Protein AF-A0A4R5C550-F1 (afdb_monomer_lite)

Secondary structure (DSSP, 8-state):
----EEEEEEETTEEEEEEEPPPP-PPPHHHHHHHHHHHHHHHHHTTTS-HHHHHHHHHHHHHHHHHH---S-GGGSS-EEEEEETTEEEETTEEEEGGGEEEEEEEETTTTPPEEEETTEEEES-TTT-HHHHHHHHHT-EEEEEEETTEEEEEEEEE-HHHHHHHHHHHHHHHT-

Structure (mmCIF, N/CA/C/O backbone):
data_AF-A0A4R5C550-F1
#
_entry.id   AF-A0A4R5C550-F1
#
loop_
_atom_site.group_PDB
_atom_site.id
_atom_site.type_symbol
_atom_site.label_atom_id
_atom_site.label_alt_id
_atom_site.label_comp_id
_atom_site.label_asym_id
_atom_site.label_entity_id
_atom_site.label_seq_id
_atom_site.pdbx_PDB_ins_code
_atom_site.Cartn_x
_atom_site.Cartn_y
_atom_site.Cartn_z
_atom_site.occupancy
_atom_site.B_iso_or_equiv
_atom_site.auth_seq_id
_atom_site.auth_comp_id
_atom_site.auth_asym_id
_atom_site.auth_atom_id
_atom_site.pdbx_PDB_model_num
ATOM 1 N N . MET A 1 1 ? 8.021 -14.086 -8.979 1.00 50.47 1 MET A N 1
ATOM 2 C CA . MET A 1 1 ? 8.290 -12.661 -8.672 1.00 50.47 1 MET A CA 1
ATOM 3 C C . MET A 1 1 ? 8.273 -12.513 -7.162 1.00 50.47 1 MET A C 1
ATOM 5 O O . MET A 1 1 ? 7.461 -13.189 -6.550 1.00 50.47 1 MET A O 1
ATOM 9 N N . LYS A 1 2 ? 9.166 -11.718 -6.553 1.00 52.03 2 LYS A N 1
ATOM 10 C CA . LYS A 1 2 ? 9.022 -11.400 -5.123 1.00 52.03 2 LYS A CA 1
ATOM 11 C C . LYS A 1 2 ? 7.743 -10.586 -4.966 1.00 52.03 2 LYS A C 1
ATOM 13 O O . LYS A 1 2 ? 7.646 -9.505 -5.537 1.00 52.03 2 LYS A O 1
ATOM 18 N N . THR A 1 3 ? 6.763 -11.162 -4.299 1.00 73.81 3 THR A N 1
ATOM 19 C CA . THR A 1 3 ? 5.496 -10.521 -3.964 1.00 73.81 3 THR A CA 1
ATOM 20 C C . THR A 1 3 ? 5.747 -9.469 -2.876 1.00 73.81 3 THR A C 1
ATOM 22 O O . THR A 1 3 ? 6.801 -9.504 -2.236 1.00 73.81 3 THR A O 1
ATOM 25 N N . ALA A 1 4 ? 4.856 -8.487 -2.705 1.00 84.00 4 ALA A N 1
ATOM 26 C CA . ALA A 1 4 ? 4.953 -7.603 -1.544 1.00 84.00 4 ALA A CA 1
ATOM 27 C C . ALA A 1 4 ? 4.915 -8.450 -0.260 1.00 84.00 4 ALA A C 1
ATOM 29 O O . ALA A 1 4 ? 4.337 -9.534 -0.249 1.00 84.00 4 ALA A O 1
ATOM 30 N N . GLU A 1 5 ? 5.563 -7.986 0.801 1.00 91.31 5 GLU A N 1
ATOM 31 C CA . GLU A 1 5 ? 5.620 -8.720 2.064 1.00 91.31 5 GLU A CA 1
ATOM 32 C C . GLU A 1 5 ? 5.424 -7.764 3.233 1.00 91.31 5 GLU A C 1
ATOM 34 O O . GLU A 1 5 ? 5.805 -6.590 3.175 1.00 91.31 5 GLU A O 1
ATOM 39 N N . TYR A 1 6 ? 4.832 -8.268 4.309 1.00 93.00 6 TYR A N 1
ATOM 40 C CA . TYR A 1 6 ? 4.769 -7.552 5.570 1.00 93.00 6 TYR A CA 1
ATOM 41 C C . TYR A 1 6 ? 5.270 -8.437 6.703 1.00 93.00 6 TYR A C 1
ATOM 43 O O . TYR A 1 6 ? 5.111 -9.655 6.688 1.00 93.00 6 TYR A O 1
ATOM 51 N N . SER A 1 7 ? 5.880 -7.804 7.698 1.00 93.81 7 SER A N 1
ATOM 52 C CA . SER A 1 7 ? 6.298 -8.453 8.932 1.00 93.81 7 SER A CA 1
ATOM 53 C C . SER A 1 7 ? 5.561 -7.827 10.106 1.00 93.81 7 SER A C 1
ATOM 55 O O . SER A 1 7 ? 5.533 -6.598 10.238 1.00 93.81 7 SER A O 1
ATOM 57 N N . LYS A 1 8 ? 5.019 -8.675 10.976 1.00 94.81 8 LYS A N 1
ATOM 58 C CA . LYS A 1 8 ? 4.396 -8.296 12.242 1.00 94.81 8 LYS A CA 1
ATOM 59 C C . LYS A 1 8 ? 5.382 -8.554 13.378 1.00 94.81 8 LYS A C 1
ATOM 61 O O . LYS A 1 8 ? 5.906 -9.657 13.508 1.00 94.81 8 LYS A O 1
ATOM 66 N N . SER A 1 9 ? 5.632 -7.554 14.213 1.00 95.31 9 SER A N 1
ATOM 67 C CA . SER A 1 9 ? 6.473 -7.684 15.407 1.00 95.31 9 SER A CA 1
ATOM 68 C C . SER A 1 9 ? 5.719 -7.174 16.626 1.00 95.31 9 SER A C 1
ATOM 70 O O . SER A 1 9 ? 5.148 -6.087 16.587 1.00 95.31 9 SER A O 1
ATOM 72 N N . ALA A 1 10 ? 5.698 -7.946 17.712 1.00 92.56 10 ALA A N 1
ATOM 73 C CA . ALA A 1 10 ? 5.097 -7.495 18.964 1.00 92.56 10 ALA A CA 1
ATOM 74 C C . ALA A 1 10 ? 5.899 -6.316 19.536 1.00 92.56 10 ALA A C 1
ATOM 76 O O . ALA A 1 10 ? 7.131 -6.353 19.573 1.00 92.56 10 ALA A O 1
ATOM 77 N N . LYS A 1 11 ? 5.205 -5.260 19.962 1.00 91.69 11 LYS A N 1
ATOM 78 C CA . LYS A 1 11 ? 5.814 -4.069 20.558 1.00 91.69 11 LYS A CA 1
ATOM 79 C C . LYS A 1 11 ? 4.890 -3.536 21.651 1.00 91.69 11 LYS A C 1
ATOM 81 O O . LYS A 1 11 ? 3.870 -2.920 21.360 1.00 91.69 11 LYS A O 1
ATOM 86 N N . GLY A 1 12 ? 5.255 -3.767 22.912 1.00 88.00 12 GLY A N 1
ATOM 87 C CA . GLY A 1 12 ? 4.402 -3.420 24.052 1.00 88.00 12 GLY A CA 1
ATOM 88 C C . GLY A 1 12 ? 3.053 -4.139 23.974 1.00 88.00 12 GLY A C 1
ATOM 89 O O . GLY A 1 12 ? 3.014 -5.347 23.774 1.00 88.00 12 GLY A O 1
ATOM 90 N N . GLU A 1 13 ? 1.965 -3.382 24.086 1.00 88.00 13 GLU A N 1
ATOM 91 C CA . GLU A 1 13 ? 0.582 -3.888 24.053 1.00 88.00 13 GLU A CA 1
ATOM 92 C C . GLU A 1 13 ? 0.002 -4.038 22.635 1.00 88.00 13 GLU A C 1
ATOM 94 O O . GLU A 1 13 ? -1.166 -4.377 22.468 1.00 88.00 13 GLU A O 1
ATOM 99 N N . GLY A 1 14 ? 0.797 -3.770 21.597 1.00 92.31 14 GLY A N 1
ATOM 100 C CA . GLY A 1 14 ? 0.345 -3.835 20.212 1.00 92.31 14 GLY A CA 1
ATOM 101 C C . GLY A 1 14 ? 1.354 -4.487 19.277 1.00 92.31 14 GLY A C 1
ATOM 102 O O . GLY A 1 14 ? 2.300 -5.168 19.687 1.00 92.31 14 GLY A O 1
ATOM 103 N N . PHE A 1 15 ? 1.161 -4.248 17.985 1.00 96.25 15 PHE A N 1
ATOM 104 C CA . PHE A 1 15 ? 1.988 -4.803 16.926 1.00 96.25 15 PHE A CA 1
ATOM 105 C C . PHE A 1 15 ? 2.536 -3.701 16.025 1.00 96.25 15 PHE A C 1
ATOM 107 O O . PHE A 1 15 ? 1.818 -2.820 15.558 1.00 96.25 15 PHE A O 1
ATOM 114 N N . GLN A 1 16 ? 3.836 -3.772 15.761 1.00 96.25 16 GLN A N 1
ATOM 115 C CA . GLN A 1 16 ? 4.494 -3.006 14.720 1.00 96.25 16 GLN A CA 1
ATOM 116 C C . GLN A 1 16 ? 4.379 -3.781 13.407 1.00 96.25 16 GLN A C 1
ATOM 118 O O . GLN A 1 16 ? 4.846 -4.917 13.306 1.00 96.25 16 GLN A O 1
ATOM 123 N N . PHE A 1 17 ? 3.793 -3.148 12.399 1.00 96.25 17 PHE A N 1
ATOM 124 C CA . PHE A 1 17 ? 3.750 -3.652 11.037 1.00 96.25 17 PHE A CA 1
ATOM 125 C C . PHE A 1 17 ? 4.810 -2.930 10.215 1.00 96.25 17 PHE A C 1
ATOM 127 O O . PHE A 1 17 ? 4.858 -1.697 10.194 1.00 96.25 17 PHE A O 1
ATOM 134 N N . ASN A 1 18 ? 5.656 -3.700 9.537 1.00 95.50 18 ASN A N 1
ATOM 135 C CA . ASN A 1 18 ? 6.583 -3.194 8.532 1.00 95.50 18 ASN A CA 1
ATOM 136 C C . ASN A 1 18 ? 6.193 -3.805 7.194 1.00 95.50 18 ASN A C 1
ATOM 138 O O . ASN A 1 18 ? 6.149 -5.026 7.068 1.00 95.50 18 ASN A O 1
ATOM 142 N N . VAL A 1 19 ? 5.899 -2.959 6.216 1.00 94.12 19 VAL A N 1
ATOM 143 C CA . VAL A 1 19 ? 5.456 -3.372 4.887 1.00 94.12 19 VAL A CA 1
ATOM 144 C C . VAL A 1 19 ? 6.526 -3.001 3.877 1.00 94.12 19 VAL A C 1
ATOM 146 O O . VAL A 1 19 ? 6.915 -1.833 3.757 1.00 94.12 19 VAL A O 1
ATOM 149 N N . THR A 1 20 ? 6.975 -4.004 3.134 1.00 92.31 20 THR A N 1
ATOM 150 C CA . THR A 1 20 ? 7.896 -3.855 2.015 1.00 92.31 20 THR A CA 1
ATOM 151 C C . THR A 1 20 ? 7.081 -3.894 0.722 1.00 92.31 20 THR A C 1
ATOM 153 O O . THR A 1 20 ? 6.455 -4.916 0.426 1.00 92.31 20 THR A O 1
ATOM 156 N N . PRO A 1 21 ? 7.056 -2.804 -0.066 1.00 89.50 21 PRO A N 1
ATOM 157 C CA . PRO A 1 21 ? 6.310 -2.780 -1.315 1.00 89.50 21 PRO A CA 1
ATOM 158 C C . PRO A 1 21 ? 6.909 -3.765 -2.320 1.00 89.50 21 PRO A C 1
ATOM 160 O O . PRO A 1 21 ? 8.101 -4.080 -2.269 1.00 89.50 21 PRO A O 1
ATOM 163 N N . ALA A 1 22 ? 6.095 -4.181 -3.290 1.00 86.62 22 ALA A N 1
ATOM 164 C CA . ALA A 1 22 ? 6.523 -5.029 -4.395 1.00 86.62 22 ALA A CA 1
ATOM 165 C C . ALA A 1 22 ? 7.791 -4.475 -5.085 1.00 86.62 22 ALA A C 1
ATOM 167 O O . ALA A 1 22 ? 8.039 -3.264 -5.083 1.00 86.62 22 ALA A O 1
ATOM 168 N N . PRO A 1 23 ? 8.631 -5.317 -5.702 1.00 80.88 23 PRO A N 1
ATOM 169 C CA . PRO A 1 23 ? 9.803 -4.854 -6.427 1.00 80.88 23 PRO A CA 1
ATOM 170 C C . PRO A 1 23 ? 9.411 -3.976 -7.621 1.00 80.88 23 PRO A C 1
ATOM 172 O O . PRO A 1 23 ? 8.303 -4.040 -8.156 1.00 80.88 23 PRO A O 1
ATOM 175 N N . LYS A 1 24 ? 10.351 -3.131 -8.048 1.00 76.69 24 LYS A N 1
ATOM 176 C CA . LYS A 1 24 ? 10.173 -2.265 -9.214 1.00 76.69 24 LYS A CA 1
ATOM 177 C C . LYS A 1 24 ? 9.865 -3.105 -10.458 1.00 76.69 24 LYS A C 1
ATOM 179 O O . LYS A 1 24 ? 10.655 -3.971 -10.826 1.00 76.69 24 LYS A O 1
ATOM 184 N N . ILE A 1 25 ? 8.779 -2.768 -11.152 1.00 68.06 25 ILE A N 1
ATOM 185 C CA . ILE A 1 25 ? 8.533 -3.253 -12.511 1.00 68.06 25 ILE A CA 1
ATOM 186 C C . ILE A 1 25 ? 9.414 -2.428 -13.447 1.00 68.06 25 ILE A C 1
ATOM 188 O O . ILE A 1 25 ? 9.262 -1.209 -13.561 1.00 68.06 25 ILE A O 1
ATOM 192 N N . ILE A 1 26 ? 10.379 -3.087 -14.078 1.00 63.06 26 ILE A N 1
ATOM 193 C CA . ILE A 1 26 ? 11.150 -2.499 -15.170 1.00 63.06 26 ILE A CA 1
ATOM 194 C C . ILE A 1 26 ? 10.243 -2.564 -16.400 1.00 63.06 26 ILE A C 1
ATOM 196 O O . ILE A 1 26 ? 9.771 -3.642 -16.755 1.00 63.06 26 ILE A O 1
ATOM 200 N N . GLY A 1 27 ? 9.936 -1.405 -16.991 1.00 57.75 27 GLY A N 1
ATOM 201 C CA . GLY A 1 27 ? 9.064 -1.319 -18.162 1.00 57.75 27 GLY A CA 1
ATOM 202 C C . GLY A 1 27 ? 9.553 -2.245 -19.277 1.00 57.75 27 GLY A C 1
ATOM 203 O O . GLY A 1 27 ? 10.758 -2.391 -19.480 1.00 57.75 27 GLY A O 1
ATOM 204 N N . GLY A 1 28 ? 8.613 -2.895 -19.966 1.00 55.69 28 GLY A N 1
ATOM 205 C CA . GLY A 1 28 ? 8.907 -3.882 -21.004 1.00 55.69 28 GLY A CA 1
ATOM 206 C C . GLY A 1 28 ? 9.780 -3.345 -22.146 1.00 55.69 28 GLY A C 1
ATOM 207 O O . GLY A 1 28 ? 9.990 -2.139 -22.295 1.00 55.69 28 GLY A O 1
ATOM 208 N N . CYS A 1 29 ? 10.256 -4.265 -22.991 1.00 56.59 29 CYS A N 1
ATOM 209 C CA . CYS A 1 29 ? 11.210 -4.020 -24.083 1.00 56.59 29 CYS A CA 1
ATOM 210 C C . CYS A 1 29 ? 10.844 -2.841 -25.005 1.00 56.59 29 CYS A C 1
ATOM 212 O O . CYS A 1 29 ? 11.723 -2.225 -25.603 1.00 56.59 29 CYS A O 1
ATOM 214 N N . ALA A 1 30 ? 9.566 -2.477 -25.097 1.00 58.41 30 ALA A N 1
ATOM 215 C CA . ALA A 1 30 ? 9.106 -1.386 -25.943 1.00 58.41 30 ALA A CA 1
ATOM 216 C C . ALA A 1 30 ? 9.593 0.010 -25.502 1.00 58.41 30 ALA A C 1
ATOM 218 O O . ALA A 1 30 ? 9.858 0.855 -26.354 1.00 58.41 30 ALA A O 1
ATOM 219 N N . GLY A 1 31 ? 9.780 0.253 -24.198 1.00 61.88 31 GLY A N 1
ATOM 220 C CA . GLY A 1 31 ? 10.355 1.517 -23.716 1.00 61.88 31 GLY A CA 1
ATOM 221 C C . GLY A 1 31 ? 11.824 1.675 -24.118 1.00 61.88 31 GLY A C 1
ATOM 222 O O . GLY A 1 31 ? 12.253 2.755 -24.522 1.00 61.88 31 GLY A O 1
ATOM 223 N N . ILE A 1 32 ? 12.566 0.564 -24.102 1.00 65.00 32 ILE A N 1
ATOM 224 C CA . ILE A 1 32 ? 13.948 0.489 -24.588 1.00 65.00 32 ILE A CA 1
ATOM 225 C C . ILE A 1 32 ? 13.981 0.719 -26.106 1.00 65.00 32 ILE A C 1
ATOM 227 O O . ILE A 1 32 ? 14.782 1.517 -26.580 1.00 65.00 32 ILE A O 1
ATOM 231 N N . MET A 1 33 ? 13.072 0.102 -26.867 1.00 65.75 33 MET A N 1
ATOM 232 C CA . MET A 1 33 ? 12.983 0.298 -28.321 1.00 65.75 33 MET A CA 1
ATOM 233 C C . MET A 1 33 ? 12.661 1.746 -28.710 1.00 65.75 33 MET A C 1
ATOM 235 O O . MET A 1 33 ? 13.261 2.268 -29.644 1.00 65.75 33 MET A O 1
ATOM 239 N N . PHE A 1 34 ? 11.768 2.427 -27.985 1.00 67.88 34 PHE A N 1
ATOM 240 C CA . PHE A 1 34 ? 11.451 3.836 -28.247 1.00 67.88 34 PHE A CA 1
ATOM 241 C C . PHE A 1 34 ? 12.644 4.759 -27.970 1.00 67.88 34 PHE A C 1
ATOM 243 O O . PHE A 1 34 ? 12.923 5.679 -28.736 1.00 67.88 34 PHE A O 1
ATOM 250 N N . ILE A 1 35 ? 13.394 4.468 -26.907 1.00 68.94 35 ILE A N 1
ATOM 251 C CA . ILE A 1 35 ? 14.649 5.146 -26.587 1.00 68.94 35 ILE A CA 1
ATOM 252 C C . ILE A 1 35 ? 15.694 4.939 -27.689 1.00 68.94 35 ILE A C 1
ATOM 254 O O . ILE A 1 35 ? 16.328 5.905 -28.108 1.00 68.94 35 ILE A O 1
ATOM 258 N N . LEU A 1 36 ? 15.857 3.705 -28.174 1.00 70.38 36 LEU A N 1
ATOM 259 C CA . LEU A 1 36 ? 16.774 3.384 -29.271 1.00 70.38 36 LEU A CA 1
ATOM 260 C C . LEU A 1 36 ? 16.369 4.099 -30.569 1.00 70.38 36 LEU A C 1
ATOM 262 O O . LEU A 1 36 ? 17.229 4.606 -31.285 1.00 70.38 36 LEU A O 1
ATOM 266 N N . LEU A 1 37 ? 15.067 4.198 -30.844 1.00 75.31 37 LEU A N 1
ATOM 267 C CA . LEU A 1 37 ? 14.534 4.921 -31.998 1.00 75.31 37 LEU A CA 1
ATOM 268 C C . LEU A 1 37 ? 14.825 6.429 -31.906 1.00 75.31 37 LEU A C 1
ATOM 270 O O . LEU A 1 37 ? 15.318 7.025 -32.861 1.00 75.31 37 LEU A O 1
ATOM 274 N N . LEU A 1 38 ? 14.579 7.048 -30.747 1.00 72.06 38 LEU A N 1
ATOM 275 C CA . LEU A 1 38 ? 14.924 8.452 -30.491 1.00 72.06 38 LEU A CA 1
ATOM 276 C C . LEU A 1 38 ? 16.433 8.697 -30.612 1.00 72.06 38 LEU A C 1
ATOM 278 O O . LEU A 1 38 ? 16.838 9.689 -31.215 1.00 72.06 38 LEU A O 1
ATOM 282 N N . ALA A 1 39 ? 17.255 7.773 -30.105 1.00 67.62 39 ALA A N 1
ATOM 283 C CA . ALA A 1 39 ? 18.709 7.818 -30.239 1.00 67.62 39 ALA A CA 1
ATOM 284 C C . ALA A 1 39 ? 19.140 7.843 -31.704 1.00 67.62 39 ALA A C 1
ATOM 286 O O . ALA A 1 39 ? 19.986 8.646 -32.091 1.00 67.62 39 ALA A O 1
ATOM 287 N N . PHE A 1 40 ? 18.521 6.986 -32.518 1.00 71.19 40 PHE A N 1
ATOM 288 C CA . PHE A 1 40 ? 18.787 6.884 -33.944 1.00 71.19 40 PHE A CA 1
ATOM 289 C C . PHE A 1 40 ? 18.442 8.184 -34.686 1.00 71.19 40 PHE A C 1
ATOM 291 O O . PHE A 1 40 ? 19.263 8.693 -35.448 1.00 71.19 40 PHE A O 1
ATOM 298 N N . PHE A 1 41 ? 17.274 8.780 -34.417 1.00 72.06 41 PHE A N 1
ATOM 299 C CA . PHE A 1 41 ? 16.887 10.058 -35.027 1.00 72.06 41 PHE A CA 1
ATOM 300 C C . PHE A 1 41 ? 17.790 11.222 -34.594 1.00 72.06 41 PHE A C 1
ATOM 302 O O . PHE A 1 41 ? 18.185 12.035 -35.428 1.00 72.06 41 PHE A O 1
ATOM 309 N N . VAL A 1 42 ? 18.168 11.291 -33.316 1.00 70.25 42 VAL A N 1
ATOM 310 C CA . VAL A 1 42 ? 19.075 12.331 -32.803 1.00 70.25 42 VAL A CA 1
ATOM 311 C C . VAL A 1 42 ? 20.484 12.182 -33.391 1.00 70.25 42 VAL A C 1
ATOM 313 O O . VAL A 1 42 ? 21.087 13.177 -33.790 1.00 70.25 42 VAL A O 1
ATOM 316 N N . ALA A 1 43 ? 20.993 10.954 -33.524 1.00 66.44 43 ALA A N 1
ATOM 317 C CA . ALA A 1 43 ? 22.285 10.679 -34.153 1.00 66.44 43 ALA A CA 1
ATOM 318 C C . ALA A 1 43 ? 22.306 11.015 -35.655 1.00 66.44 43 ALA A C 1
ATOM 320 O O . ALA A 1 43 ? 23.314 11.512 -36.154 1.00 66.44 43 ALA A O 1
ATOM 321 N N . MET A 1 44 ? 21.192 10.798 -36.364 1.00 67.25 44 MET A N 1
ATOM 322 C CA . MET A 1 44 ? 21.028 11.223 -37.760 1.00 67.25 44 MET A CA 1
ATOM 323 C C . MET A 1 44 ? 21.094 12.753 -37.906 1.00 67.25 44 MET A C 1
ATOM 325 O O . MET A 1 44 ? 21.752 13.255 -38.818 1.00 67.25 44 MET A O 1
ATOM 329 N N . ILE A 1 45 ? 20.463 13.496 -36.988 1.00 68.44 45 ILE A N 1
ATOM 330 C CA . ILE A 1 45 ? 20.452 14.971 -36.986 1.00 68.44 45 ILE A CA 1
ATOM 331 C C . ILE A 1 45 ? 21.833 15.550 -36.626 1.00 68.44 45 ILE A C 1
ATOM 333 O O . ILE A 1 45 ? 22.250 16.549 -37.205 1.00 68.44 45 ILE A O 1
ATOM 337 N N . LEU A 1 46 ? 22.569 14.914 -35.709 1.00 63.62 46 LEU A N 1
ATOM 338 C CA . LEU A 1 46 ? 23.899 15.343 -35.243 1.00 63.62 46 LEU A CA 1
ATOM 339 C C . LEU A 1 46 ? 25.067 14.788 -36.086 1.00 63.62 46 LEU A C 1
ATOM 341 O O . LEU A 1 46 ? 26.222 14.856 -35.664 1.00 63.62 46 LEU A O 1
ATOM 345 N N . SER A 1 47 ? 24.790 14.240 -37.275 1.00 60.78 47 SER A N 1
ATOM 346 C CA . SER A 1 47 ? 25.744 13.477 -38.100 1.00 60.78 47 SER A CA 1
ATOM 347 C C . SER A 1 47 ? 26.980 14.235 -38.609 1.00 60.78 47 SER A C 1
ATOM 349 O O . SER A 1 47 ? 27.847 13.638 -39.244 1.00 60.78 47 SER A O 1
ATOM 351 N N . THR A 1 48 ? 27.128 15.517 -38.280 1.00 61.78 48 THR A N 1
ATOM 352 C CA . THR A 1 48 ? 28.325 16.315 -38.572 1.00 61.78 48 THR A CA 1
ATOM 353 C C . THR A 1 48 ? 29.514 16.008 -37.655 1.00 61.78 48 THR A C 1
ATOM 355 O O . THR A 1 48 ? 30.642 16.340 -38.011 1.00 61.78 48 THR A O 1
ATOM 358 N N . ILE A 1 49 ? 29.313 15.348 -36.506 1.00 59.97 49 ILE A N 1
ATOM 359 C CA . ILE A 1 49 ? 30.388 14.999 -35.562 1.00 59.97 49 ILE A CA 1
ATOM 360 C C . ILE A 1 49 ? 30.230 13.535 -35.135 1.00 59.97 49 ILE A C 1
ATOM 362 O O . ILE A 1 49 ? 29.481 13.219 -34.219 1.00 59.97 49 ILE A O 1
ATOM 366 N N . ASN A 1 50 ? 30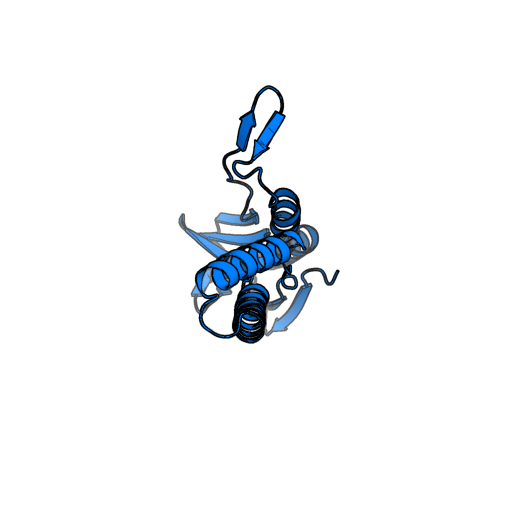.942 12.640 -35.824 1.00 68.31 50 ASN A N 1
ATOM 367 C CA . ASN A 1 50 ? 31.189 11.240 -35.451 1.00 68.31 50 ASN A CA 1
ATOM 368 C C . ASN A 1 50 ? 29.980 10.505 -34.819 1.00 68.31 50 ASN A C 1
ATOM 370 O O . ASN A 1 50 ? 29.907 10.270 -33.607 1.00 68.31 50 ASN A O 1
ATOM 374 N N . THR A 1 51 ? 29.038 10.123 -35.683 1.00 68.81 51 THR A N 1
ATOM 375 C CA . THR A 1 51 ? 27.749 9.470 -35.383 1.00 68.81 51 THR A CA 1
ATOM 376 C C . THR A 1 51 ? 27.828 8.302 -34.398 1.00 68.81 51 THR A C 1
ATOM 378 O O . THR A 1 51 ? 26.901 8.097 -33.611 1.00 68.81 51 THR A O 1
ATOM 381 N N . VAL A 1 52 ? 28.929 7.548 -34.390 1.00 69.88 52 VAL A N 1
ATOM 382 C CA . VAL A 1 52 ? 29.110 6.379 -33.516 1.00 69.88 52 VAL A CA 1
ATOM 383 C C . VAL A 1 52 ? 29.188 6.788 -32.042 1.00 69.88 52 VAL A C 1
ATOM 385 O O . VAL A 1 52 ? 28.497 6.210 -31.203 1.00 69.88 52 VAL A O 1
ATOM 388 N N . VAL A 1 53 ? 29.970 7.822 -31.717 1.00 70.81 53 VAL A N 1
ATOM 389 C CA . VAL A 1 53 ? 30.160 8.275 -30.327 1.00 70.81 53 VAL A CA 1
ATOM 390 C C . VAL A 1 53 ? 28.880 8.914 -29.786 1.00 70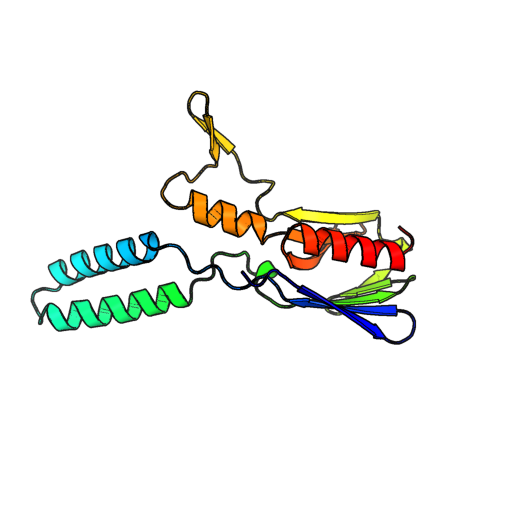.81 53 VAL A C 1
ATOM 392 O O . VAL A 1 53 ? 28.476 8.621 -28.659 1.00 70.81 53 VAL A O 1
ATOM 395 N N . GLY A 1 54 ? 28.200 9.722 -30.607 1.00 68.31 54 GLY A N 1
ATOM 396 C CA . GLY A 1 54 ? 26.921 10.340 -30.242 1.00 68.31 54 GLY A CA 1
ATOM 397 C C . GLY A 1 54 ? 25.825 9.310 -29.959 1.00 68.31 54 GLY A C 1
ATOM 398 O O . GLY A 1 54 ? 25.107 9.426 -28.965 1.00 68.31 54 GLY A O 1
ATOM 399 N N . THR A 1 55 ? 25.747 8.254 -30.774 1.00 71.94 55 THR A N 1
ATOM 400 C CA . THR A 1 55 ? 24.768 7.172 -30.586 1.00 71.94 55 THR A CA 1
ATOM 401 C C . THR A 1 55 ? 25.021 6.413 -29.282 1.00 71.94 55 THR A C 1
ATOM 403 O O . THR A 1 55 ? 24.095 6.213 -28.499 1.00 71.94 55 THR A O 1
ATOM 406 N N . ILE A 1 56 ? 26.275 6.037 -29.000 1.00 75.38 56 ILE A N 1
ATOM 407 C CA . ILE A 1 56 ? 26.630 5.302 -27.774 1.00 75.38 56 ILE A CA 1
ATOM 408 C C . ILE A 1 56 ? 26.335 6.143 -26.525 1.00 75.38 56 ILE A C 1
ATOM 410 O O . ILE A 1 56 ? 25.714 5.645 -25.583 1.00 75.38 56 ILE A O 1
ATOM 414 N N . ALA A 1 57 ? 26.731 7.420 -26.521 1.00 73.44 57 ALA A N 1
ATOM 415 C CA . ALA A 1 57 ? 26.483 8.318 -25.395 1.00 73.44 57 ALA A CA 1
ATOM 416 C C . ALA A 1 57 ? 24.979 8.499 -25.130 1.00 73.44 57 ALA A C 1
ATOM 418 O O . ALA A 1 57 ? 24.539 8.430 -23.981 1.00 73.44 57 ALA A O 1
ATOM 419 N N . PHE A 1 58 ? 24.174 8.662 -26.184 1.00 74.06 58 PHE A N 1
ATOM 420 C CA . PHE A 1 58 ? 22.729 8.811 -26.044 1.00 74.06 58 PHE A CA 1
ATOM 421 C C . PHE A 1 58 ? 22.063 7.529 -25.533 1.00 74.06 58 PHE A C 1
ATOM 423 O O . PHE A 1 58 ? 21.258 7.597 -24.603 1.00 74.06 58 PHE A O 1
ATOM 430 N N . ILE A 1 59 ? 22.416 6.359 -26.083 1.00 74.50 59 ILE A N 1
ATOM 431 C CA . ILE A 1 59 ? 21.900 5.069 -25.596 1.00 74.50 59 ILE A CA 1
ATOM 432 C C . ILE A 1 59 ? 22.242 4.897 -24.114 1.00 74.50 59 ILE A C 1
ATOM 434 O O . ILE A 1 59 ? 21.373 4.512 -23.335 1.00 74.50 59 ILE A O 1
ATOM 438 N N . GLY A 1 60 ? 23.465 5.245 -23.701 1.00 76.12 60 GLY A N 1
ATOM 439 C CA . GLY A 1 60 ? 23.884 5.201 -22.300 1.00 76.12 60 GLY A CA 1
ATOM 440 C C . GLY A 1 60 ? 23.036 6.095 -21.388 1.00 76.12 60 GLY A C 1
ATOM 441 O O . GLY A 1 60 ? 22.527 5.627 -20.369 1.00 76.12 60 GLY A O 1
ATOM 442 N N . ILE A 1 61 ? 22.826 7.361 -21.767 1.00 76.12 61 ILE A N 1
ATOM 443 C CA . ILE A 1 61 ? 22.015 8.320 -20.993 1.00 76.12 61 ILE A CA 1
ATOM 444 C C . ILE A 1 61 ? 20.555 7.871 -20.918 1.00 76.12 61 ILE A C 1
ATOM 446 O O . ILE A 1 61 ? 19.931 7.929 -19.856 1.00 76.12 61 ILE A O 1
ATOM 450 N N . ALA A 1 62 ? 20.002 7.401 -22.029 1.00 71.00 62 ALA A N 1
ATOM 451 C CA . ALA A 1 62 ? 18.605 7.027 -22.097 1.00 71.00 62 ALA A CA 1
ATOM 452 C C . ALA A 1 62 ? 18.330 5.688 -21.388 1.00 71.00 62 ALA A C 1
ATOM 454 O O . ALA A 1 62 ? 17.351 5.586 -20.646 1.00 71.00 62 ALA A O 1
ATOM 455 N N . ALA A 1 63 ? 19.232 4.705 -21.492 1.00 71.25 63 ALA A N 1
ATOM 456 C CA . ALA A 1 63 ? 19.188 3.487 -20.681 1.00 71.25 63 ALA A CA 1
ATOM 457 C C . ALA A 1 63 ? 19.295 3.810 -19.182 1.00 71.25 63 ALA A C 1
ATOM 459 O O . ALA A 1 63 ? 18.527 3.284 -18.376 1.00 71.25 63 ALA A O 1
ATOM 460 N N . TRP A 1 64 ? 20.186 4.730 -18.800 1.00 71.44 64 TRP A N 1
ATOM 461 C CA . TRP A 1 64 ? 20.309 5.190 -17.416 1.00 71.44 64 TRP A CA 1
ATOM 462 C C . TRP A 1 64 ? 19.031 5.871 -16.905 1.00 71.44 64 TRP A C 1
ATOM 464 O O . TRP A 1 64 ? 18.577 5.580 -15.795 1.00 71.44 64 TRP A O 1
ATOM 474 N N . GLY A 1 65 ? 18.409 6.729 -17.720 1.00 69.44 65 GLY A N 1
ATOM 475 C CA . GLY A 1 65 ? 17.120 7.349 -17.416 1.00 69.44 65 GLY A CA 1
ATOM 476 C C . GLY A 1 65 ? 16.010 6.312 -17.231 1.00 69.44 65 GLY A C 1
ATOM 477 O O . GLY A 1 65 ? 15.315 6.320 -16.213 1.00 69.44 65 GLY A O 1
ATOM 478 N N . PHE A 1 66 ? 15.900 5.356 -18.154 1.00 68.94 66 PHE A N 1
ATOM 479 C CA . PHE A 1 66 ? 14.894 4.293 -18.115 1.00 68.94 66 PHE A CA 1
ATOM 480 C C . PHE A 1 66 ? 15.037 3.392 -16.884 1.00 68.94 66 PHE A C 1
ATOM 482 O O . PHE A 1 66 ? 14.068 3.138 -16.165 1.00 68.94 66 PHE A O 1
ATOM 489 N N . LEU A 1 67 ? 16.268 2.987 -16.559 1.00 67.56 67 LEU A N 1
ATOM 490 C CA . LEU A 1 67 ? 16.563 2.196 -15.363 1.00 67.56 67 LEU A CA 1
ATOM 491 C C . LEU A 1 67 ? 16.224 2.934 -14.065 1.00 67.56 67 LEU A C 1
ATOM 493 O O . LEU A 1 67 ? 15.976 2.282 -13.049 1.00 67.56 67 LEU A O 1
ATOM 497 N N . LYS A 1 68 ? 16.133 4.268 -14.076 1.00 68.19 68 LYS A N 1
ATOM 498 C CA . LYS A 1 68 ? 15.700 5.072 -12.924 1.00 68.19 68 LYS A CA 1
ATOM 499 C C . LYS A 1 68 ? 14.201 5.360 -12.890 1.00 68.19 68 LYS A C 1
ATOM 501 O O . LYS A 1 68 ? 13.670 5.586 -11.803 1.00 68.19 68 LYS A O 1
ATOM 506 N N . MET A 1 69 ? 13.487 5.268 -14.009 1.00 67.94 69 MET A N 1
ATOM 507 C CA . MET A 1 69 ? 12.040 5.495 -14.039 1.00 67.94 69 MET A CA 1
ATOM 508 C C . MET A 1 69 ? 11.289 4.363 -13.339 1.00 67.94 69 MET A C 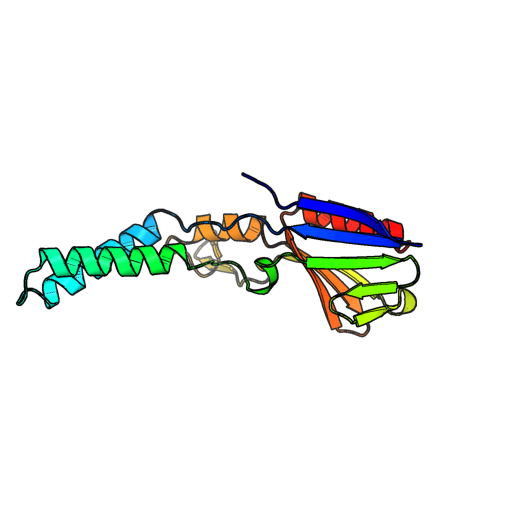1
ATOM 510 O O . MET A 1 69 ? 11.271 3.228 -13.800 1.00 67.94 69 MET A O 1
ATOM 514 N N . ASP A 1 70 ? 10.695 4.660 -12.189 1.00 71.81 70 ASP A N 1
ATOM 515 C CA . ASP A 1 70 ? 9.686 3.813 -11.555 1.00 71.81 70 ASP A CA 1
ATOM 516 C C . ASP A 1 70 ? 8.313 4.378 -11.931 1.00 71.81 70 ASP A C 1
ATOM 518 O O . ASP A 1 70 ? 8.061 5.567 -11.720 1.00 71.81 70 ASP A O 1
ATOM 522 N N . MET A 1 71 ? 7.455 3.557 -12.535 1.00 71.75 71 MET A N 1
ATOM 523 C CA . MET A 1 71 ? 6.139 3.980 -13.029 1.00 71.75 71 MET A CA 1
ATOM 524 C C . MET A 1 71 ? 5.051 3.938 -11.946 1.00 71.75 71 MET A C 1
ATOM 526 O O . MET A 1 71 ? 3.952 4.442 -12.160 1.00 71.75 71 MET A O 1
ATOM 530 N N . ARG A 1 72 ? 5.337 3.390 -10.758 1.00 74.56 72 ARG A N 1
ATOM 531 C CA . ARG A 1 72 ? 4.367 3.318 -9.651 1.00 74.56 72 ARG A CA 1
ATOM 532 C C . ARG A 1 72 ? 4.072 4.695 -9.071 1.00 74.56 72 ARG A C 1
ATOM 534 O O . ARG A 1 72 ? 4.904 5.593 -9.154 1.00 74.56 72 ARG A O 1
ATOM 541 N N . LYS A 1 73 ? 2.946 4.892 -8.388 1.00 79.50 73 LYS A N 1
ATOM 542 C CA . LYS A 1 73 ? 2.714 6.144 -7.639 1.00 79.50 73 LYS A CA 1
ATOM 543 C C . LYS A 1 73 ? 3.744 6.296 -6.513 1.00 79.50 73 LYS A C 1
ATOM 545 O O . LYS A 1 73 ? 4.152 5.305 -5.920 1.00 79.50 73 LYS A O 1
ATOM 550 N N . LYS A 1 74 ? 4.166 7.528 -6.195 1.00 81.06 74 LYS A N 1
ATOM 551 C CA . LYS A 1 74 ? 5.234 7.814 -5.206 1.00 81.06 74 LYS A CA 1
ATOM 552 C C . LYS A 1 74 ? 5.007 7.118 -3.856 1.00 81.06 74 LYS A C 1
ATOM 554 O O . LYS A 1 74 ? 5.960 6.600 -3.279 1.00 81.06 74 LYS A O 1
ATOM 559 N N . ASN A 1 75 ? 3.756 7.056 -3.404 1.00 83.62 75 ASN A N 1
ATOM 560 C CA . ASN A 1 75 ? 3.384 6.459 -2.121 1.00 83.62 75 ASN A CA 1
ATOM 561 C C . ASN A 1 75 ? 3.434 4.919 -2.118 1.00 83.62 75 ASN A C 1
ATOM 563 O O . ASN A 1 75 ? 3.359 4.315 -1.063 1.00 83.62 75 ASN A O 1
ATOM 567 N N . HIS A 1 76 ? 3.561 4.279 -3.286 1.00 84.38 76 HIS A N 1
ATOM 568 C CA . HIS A 1 76 ? 3.568 2.817 -3.452 1.00 84.38 76 HIS A CA 1
ATOM 569 C C . HIS A 1 76 ? 4.987 2.280 -3.715 1.00 84.38 76 HIS A C 1
ATOM 571 O O . HIS A 1 76 ? 5.173 1.115 -4.053 1.00 84.38 76 HIS A O 1
ATOM 577 N N . ARG A 1 77 ? 6.001 3.153 -3.633 1.00 84.81 77 ARG A N 1
ATOM 578 C CA . ARG A 1 77 ? 7.410 2.814 -3.898 1.00 84.81 77 ARG A CA 1
ATOM 579 C C . ARG A 1 77 ? 8.231 2.629 -2.629 1.00 84.81 77 ARG A C 1
ATOM 581 O O . ARG A 1 77 ? 9.352 2.140 -2.712 1.00 84.81 77 ARG A O 1
ATOM 588 N N . ARG A 1 78 ? 7.739 3.123 -1.491 1.00 86.44 78 ARG A N 1
ATOM 589 C CA . ARG A 1 78 ? 8.519 3.241 -0.257 1.00 86.44 78 ARG A CA 1
ATOM 590 C C . ARG A 1 78 ? 8.020 2.240 0.779 1.00 86.44 78 ARG A C 1
ATOM 592 O O . ARG A 1 78 ? 6.806 2.111 0.909 1.00 86.44 78 ARG A O 1
ATOM 599 N N . PRO A 1 79 ? 8.931 1.585 1.517 1.00 90.56 79 PRO A N 1
ATOM 600 C CA . PRO A 1 79 ? 8.568 0.855 2.720 1.00 90.56 79 PRO A CA 1
ATOM 601 C C . PRO A 1 79 ? 7.798 1.749 3.689 1.00 90.56 79 PRO A C 1
ATOM 603 O O . PRO A 1 79 ? 8.091 2.944 3.807 1.00 90.56 79 PRO A O 1
ATOM 606 N N . SER A 1 80 ? 6.825 1.163 4.373 1.00 92.94 80 SER A N 1
ATOM 607 C CA . SER A 1 80 ? 5.996 1.844 5.365 1.00 92.94 80 SER A CA 1
ATOM 608 C C . SER A 1 80 ? 5.986 1.052 6.661 1.00 92.94 80 SER A C 1
ATOM 610 O O . SER A 1 80 ? 5.865 -0.171 6.642 1.00 92.94 80 SER A O 1
ATOM 612 N N . SER A 1 81 ? 6.079 1.755 7.783 1.00 94.44 81 SER A N 1
ATOM 613 C CA . SER A 1 81 ? 5.986 1.168 9.115 1.00 94.44 81 SER A CA 1
ATOM 614 C C . SER A 1 81 ? 4.927 1.900 9.922 1.00 94.44 81 SER A C 1
ATOM 616 O O . SER A 1 81 ? 4.953 3.131 9.992 1.00 94.44 81 SER A O 1
ATOM 618 N N . PHE A 1 82 ? 4.034 1.158 10.561 1.00 96.56 82 PHE A N 1
ATOM 619 C CA . PHE A 1 82 ? 3.011 1.718 11.437 1.00 96.56 82 PHE A CA 1
ATOM 620 C C . PHE A 1 82 ? 2.766 0.788 12.622 1.00 96.56 82 PHE A C 1
ATOM 622 O O . PHE A 1 82 ? 3.020 -0.416 12.553 1.00 96.56 82 PHE A O 1
ATOM 629 N N . PHE A 1 83 ? 2.334 1.365 13.733 1.00 96.50 83 PHE A N 1
ATOM 630 C CA . PHE A 1 83 ? 2.033 0.637 14.957 1.00 96.50 83 PHE A CA 1
ATOM 631 C C . PHE A 1 83 ? 0.524 0.585 15.158 1.00 96.50 83 PHE A C 1
ATOM 633 O O . PHE A 1 83 ? -0.165 1.575 14.925 1.00 96.50 83 PHE A O 1
ATOM 640 N N . VAL A 1 84 ? 0.015 -0.565 15.583 1.00 96.50 84 VAL A N 1
ATOM 641 C CA . VAL A 1 84 ? -1.405 -0.767 15.867 1.00 96.50 84 VAL A CA 1
ATOM 642 C C . VAL A 1 84 ? -1.542 -1.354 17.261 1.00 96.50 84 VAL A C 1
ATOM 644 O O . VAL A 1 84 ? -0.946 -2.383 17.577 1.00 96.50 84 VAL A O 1
ATOM 647 N N . ASN A 1 85 ? -2.349 -0.697 18.078 1.00 94.62 85 ASN A N 1
ATOM 648 C CA . ASN A 1 85 ? -2.836 -1.157 19.370 1.00 94.62 85 ASN A CA 1
ATOM 649 C C . ASN A 1 85 ? -4.380 -1.138 19.307 1.00 94.62 85 ASN A C 1
ATOM 651 O O . ASN A 1 85 ? -4.920 -0.321 18.557 1.00 94.62 85 ASN A O 1
ATOM 655 N N . PRO A 1 86 ? -5.089 -1.994 20.065 1.00 94.31 86 PRO A N 1
ATOM 656 C CA . PRO A 1 86 ? -6.544 -1.909 20.229 1.00 94.31 86 PRO A CA 1
ATOM 657 C C . PRO A 1 86 ? -7.122 -0.487 20.372 1.00 94.31 86 PRO A C 1
ATOM 659 O O . PRO A 1 86 ? -8.198 -0.201 19.850 1.00 94.31 86 PRO A O 1
ATOM 662 N N . GLU A 1 87 ? -6.409 0.437 21.021 1.00 94.31 87 GLU A N 1
ATOM 663 C CA . GLU A 1 87 ? -6.879 1.810 21.253 1.00 94.31 87 GLU A CA 1
ATOM 664 C C . GLU A 1 87 ? -6.535 2.812 20.140 1.00 94.31 87 GLU A C 1
ATOM 666 O O . GLU A 1 87 ? -7.208 3.841 20.004 1.00 94.31 87 GLU A O 1
ATOM 671 N N . LYS A 1 88 ? -5.466 2.571 19.368 1.00 93.44 88 LYS A N 1
ATOM 672 C CA . LYS A 1 88 ? -4.953 3.545 18.393 1.00 93.44 88 LYS A CA 1
ATOM 673 C C . LYS A 1 88 ? -4.050 2.946 17.317 1.00 93.44 88 LYS A C 1
ATOM 675 O O . LYS A 1 88 ? -3.341 1.964 17.529 1.00 93.44 88 LYS A O 1
ATOM 680 N N . ILE A 1 89 ? -3.973 3.650 16.191 1.00 95.88 89 ILE A N 1
ATOM 681 C CA . ILE A 1 89 ? -2.980 3.446 15.134 1.00 95.88 89 ILE A CA 1
ATOM 682 C C . ILE A 1 89 ? -1.988 4.610 15.147 1.00 95.88 89 ILE A C 1
ATOM 684 O O . ILE A 1 89 ? -2.397 5.768 15.094 1.00 95.88 89 ILE A O 1
ATOM 688 N N . GLU A 1 90 ? -0.689 4.319 15.161 1.00 95.62 90 GLU A N 1
ATOM 689 C CA . GLU A 1 90 ? 0.369 5.318 15.000 1.00 95.62 90 GLU A CA 1
ATOM 690 C C . GLU A 1 90 ? 1.026 5.174 13.623 1.00 95.62 90 GLU A C 1
ATOM 692 O O . GLU A 1 90 ? 1.662 4.162 13.313 1.00 95.62 90 GLU A O 1
ATOM 697 N N . VAL A 1 91 ? 0.885 6.197 12.779 1.00 94.56 91 VAL A N 1
ATOM 698 C CA . VAL A 1 91 ? 1.416 6.211 11.409 1.00 94.56 91 VAL A CA 1
ATOM 699 C C . VAL A 1 91 ? 2.004 7.582 11.091 1.00 94.56 91 VAL A C 1
ATOM 701 O O . VAL A 1 91 ? 1.356 8.605 11.285 1.00 94.56 91 VAL A O 1
ATOM 704 N N . ASN A 1 92 ? 3.247 7.631 10.600 1.00 88.69 92 ASN A N 1
ATOM 705 C CA . ASN A 1 92 ? 3.925 8.881 10.214 1.00 88.69 92 ASN A CA 1
ATOM 706 C C . ASN A 1 92 ? 3.890 9.984 11.301 1.00 88.69 92 ASN A C 1
ATOM 708 O O . ASN A 1 92 ? 3.775 11.167 10.983 1.00 88.69 92 ASN A O 1
ATOM 712 N N . GLY A 1 93 ? 3.952 9.599 12.582 1.00 89.12 93 GLY A N 1
ATOM 713 C CA . GLY A 1 93 ? 3.870 10.521 13.723 1.00 89.12 93 GLY A CA 1
ATOM 714 C C . GLY A 1 93 ? 2.457 11.007 14.073 1.00 89.12 93 GLY A C 1
ATOM 715 O O . GLY A 1 93 ? 2.316 11.889 14.914 1.00 89.12 93 GLY A O 1
ATOM 716 N N . GLN A 1 94 ? 1.414 10.462 13.443 1.00 91.56 94 GLN A N 1
ATOM 717 C CA . GLN A 1 94 ? 0.014 10.729 13.775 1.00 91.56 94 GLN A CA 1
ATOM 718 C C . GLN A 1 94 ? -0.571 9.573 14.578 1.00 91.56 94 GLN A C 1
ATOM 720 O O . GLN A 1 94 ? -0.411 8.418 14.189 1.00 91.56 94 GLN A O 1
ATOM 725 N N . ASN A 1 95 ? -1.300 9.907 15.644 1.00 94.56 95 ASN A N 1
ATOM 726 C CA . ASN A 1 95 ? -2.039 8.951 16.459 1.00 94.56 95 ASN A CA 1
ATOM 727 C C . ASN A 1 95 ? -3.522 9.039 16.104 1.00 94.56 95 ASN A C 1
ATOM 729 O O . ASN A 1 95 ? -4.152 10.082 16.274 1.00 94.56 95 ASN A O 1
ATOM 733 N N . ILE A 1 96 ? -4.067 7.942 15.603 1.00 95.06 96 ILE A N 1
ATOM 734 C CA . ILE A 1 96 ? -5.454 7.812 15.176 1.00 95.06 96 ILE A CA 1
ATOM 735 C C . ILE A 1 96 ? -6.155 6.928 16.200 1.00 95.06 96 ILE A C 1
ATOM 737 O O . ILE A 1 96 ? -5.881 5.734 16.264 1.00 95.06 96 ILE A O 1
ATOM 741 N N . SER A 1 97 ? -7.034 7.514 17.013 1.00 94.81 97 SER A N 1
ATOM 742 C CA . SER A 1 97 ? -7.824 6.768 18.003 1.00 94.81 97 SER A CA 1
ATOM 743 C C . SER A 1 97 ? -8.793 5.816 17.310 1.00 94.81 97 SER A C 1
ATOM 745 O O . SER A 1 97 ? -9.469 6.236 16.366 1.00 94.81 97 SER A O 1
ATOM 747 N N . THR A 1 98 ? -8.940 4.590 17.814 1.00 93.94 98 THR A N 1
ATOM 748 C CA . THR A 1 98 ? -9.894 3.600 17.287 1.00 93.94 98 THR A CA 1
ATOM 749 C C . THR A 1 98 ? -11.325 4.140 17.276 1.00 93.94 98 THR A C 1
ATOM 751 O O . THR A 1 98 ? -12.048 3.942 16.307 1.00 93.94 98 THR A O 1
ATOM 754 N N . SER A 1 99 ? -11.707 4.946 18.272 1.00 94.06 99 SER A N 1
ATOM 755 C CA . SER A 1 99 ? -13.027 5.598 18.326 1.00 94.06 99 SER A CA 1
ATOM 756 C C . SER A 1 99 ? -13.301 6.588 17.186 1.00 94.06 99 SER A C 1
ATOM 758 O O . SER A 1 99 ? -14.453 6.915 16.917 1.00 94.06 99 SER A O 1
ATOM 760 N N . SER A 1 100 ? -12.253 7.082 16.520 1.00 94.00 100 SER A N 1
ATOM 761 C CA . SER A 1 100 ? -12.359 7.987 15.367 1.00 94.00 100 SER A CA 1
ATOM 762 C C . SER A 1 100 ? -12.332 7.258 14.022 1.00 94.00 100 SER A C 1
ATOM 764 O O . SER A 1 100 ? -12.523 7.889 12.978 1.00 94.00 100 SER A O 1
ATOM 766 N N . ILE A 1 101 ? -12.067 5.948 14.033 1.00 94.50 101 ILE A N 1
ATOM 767 C CA . ILE A 1 101 ? -12.002 5.126 12.829 1.00 94.50 101 ILE A CA 1
ATOM 768 C C . ILE A 1 101 ? -13.420 4.800 12.386 1.00 94.50 101 ILE A C 1
ATOM 770 O O . ILE A 1 101 ? -14.181 4.164 13.104 1.00 94.50 101 ILE A O 1
ATOM 774 N N . HIS A 1 102 ? -13.767 5.221 11.173 1.00 93.75 102 HIS A N 1
ATOM 775 C CA . HIS A 1 102 ? -15.033 4.837 10.560 1.00 93.75 102 HIS A CA 1
ATOM 776 C C . HIS A 1 102 ? -14.931 3.450 9.928 1.00 93.75 102 HIS A C 1
ATOM 778 O O . HIS A 1 102 ? -15.843 2.641 10.054 1.00 93.75 102 HIS A O 1
ATOM 784 N N . ARG A 1 103 ? -13.833 3.198 9.204 1.00 93.69 103 ARG A N 1
ATOM 785 C CA . ARG A 1 103 ? -13.537 1.913 8.561 1.00 93.69 103 ARG A CA 1
ATOM 786 C C . ARG A 1 103 ? -12.092 1.841 8.081 1.00 93.69 103 ARG A C 1
ATOM 788 O O . ARG A 1 103 ? -11.457 2.863 7.799 1.00 93.69 103 ARG A O 1
ATOM 795 N N . LEU A 1 104 ? -11.623 0.614 7.910 1.00 95.12 104 LEU A N 1
ATOM 796 C CA . LEU A 1 104 ? -10.440 0.281 7.126 1.00 95.12 104 LEU A CA 1
ATOM 797 C C . LEU A 1 104 ? -10.864 0.013 5.678 1.00 95.12 104 LEU A C 1
ATOM 799 O O . LEU A 1 104 ? -11.935 -0.540 5.431 1.00 95.12 104 LEU A O 1
ATOM 803 N N . ILE A 1 105 ? -10.054 0.430 4.707 1.00 94.44 105 ILE A N 1
ATOM 804 C CA . ILE A 1 105 ? -10.364 0.260 3.284 1.00 94.44 105 ILE A CA 1
ATOM 805 C C . ILE A 1 105 ? -9.109 -0.160 2.541 1.00 94.44 105 ILE A C 1
ATOM 807 O O . ILE A 1 105 ? -8.056 0.467 2.668 1.00 94.44 105 ILE A O 1
ATOM 811 N N . ILE A 1 106 ? -9.256 -1.171 1.696 1.00 94.25 106 ILE A N 1
ATOM 812 C CA . ILE A 1 106 ? -8.273 -1.500 0.672 1.00 94.25 106 ILE A CA 1
ATOM 813 C C . ILE A 1 106 ? -8.634 -0.714 -0.590 1.00 94.25 106 ILE A C 1
ATOM 815 O O . ILE A 1 106 ? -9.783 -0.735 -1.033 1.00 94.25 106 ILE A O 1
ATOM 819 N N . ARG A 1 107 ? -7.671 0.004 -1.170 1.00 92.62 107 ARG A N 1
ATOM 820 C CA . ARG A 1 107 ? -7.860 0.731 -2.433 1.00 92.62 107 ARG A CA 1
ATOM 821 C C . ARG A 1 107 ? -6.798 0.338 -3.437 1.00 92.62 107 ARG A C 1
ATOM 823 O O . ARG A 1 107 ? -5.628 0.239 -3.074 1.00 92.62 107 ARG A O 1
ATOM 830 N N . ASN A 1 108 ? -7.171 0.192 -4.706 1.00 89.88 108 ASN A N 1
ATOM 831 C CA . ASN A 1 108 ? -6.185 0.146 -5.771 1.00 89.88 108 ASN A CA 1
ATOM 832 C C . ASN A 1 108 ? -5.951 1.546 -6.348 1.00 89.88 108 ASN A C 1
ATOM 834 O O . ASN A 1 108 ? -6.877 2.327 -6.587 1.00 89.88 108 ASN A O 1
ATOM 838 N N . ALA A 1 109 ? -4.693 1.863 -6.647 1.00 84.44 109 ALA A N 1
ATOM 839 C CA . ALA A 1 109 ? -4.338 3.102 -7.327 1.00 84.44 109 ALA A CA 1
ATOM 840 C C . ALA A 1 109 ? -5.000 3.270 -8.708 1.00 84.44 109 ALA A C 1
ATOM 842 O O . ALA A 1 109 ? -5.052 4.412 -9.183 1.00 84.44 109 ALA A O 1
ATOM 843 N N . TYR A 1 110 ? -5.440 2.178 -9.341 1.00 81.25 110 TYR A N 1
ATOM 844 C CA . TYR A 1 110 ? -5.958 2.143 -10.708 1.00 81.25 110 TYR A CA 1
ATOM 845 C C . TYR A 1 110 ? -7.474 1.886 -10.815 1.00 81.25 110 TYR A C 1
ATOM 847 O O . TYR A 1 110 ? -8.004 2.072 -11.911 1.00 81.25 110 TYR A O 1
ATOM 855 N N . ASP A 1 111 ? -8.191 1.610 -9.715 1.00 74.94 111 ASP A N 1
ATOM 856 C CA . ASP A 1 111 ? -9.642 1.303 -9.724 1.00 74.94 111 ASP A CA 1
ATOM 857 C C . ASP A 1 111 ? -10.512 2.418 -10.330 1.00 74.94 111 ASP A C 1
ATOM 859 O O . ASP A 1 111 ? -11.557 2.164 -10.920 1.00 74.94 111 ASP A O 1
ATOM 863 N N . LYS A 1 112 ? -10.099 3.685 -10.195 1.00 65.12 112 LYS A N 1
ATOM 864 C CA . LYS A 1 112 ? -10.870 4.861 -10.654 1.00 65.12 112 LYS A CA 1
ATOM 865 C C . LYS A 1 112 ? -10.450 5.380 -12.028 1.00 65.12 112 LYS A C 1
ATOM 867 O O . LYS A 1 112 ? -10.699 6.539 -12.359 1.00 65.12 112 LYS A O 1
ATOM 872 N N . SER A 1 113 ? -9.753 4.567 -12.811 1.00 60.09 113 SER A N 1
ATOM 873 C CA . SER A 1 113 ? -9.282 4.988 -14.127 1.00 60.09 113 SER A CA 1
ATOM 874 C C . SER A 1 113 ? -10.456 5.035 -15.114 1.00 60.09 113 SER A C 1
ATOM 876 O O . SER A 1 113 ? -11.163 4.036 -15.238 1.00 60.09 113 SER A O 1
ATOM 878 N N . PRO A 1 114 ? -10.676 6.144 -15.844 1.00 53.78 114 PRO A N 1
ATOM 879 C CA . PRO A 1 114 ? -11.737 6.208 -16.841 1.00 53.78 114 PRO A CA 1
ATOM 880 C C . PRO A 1 114 ? -11.492 5.158 -17.932 1.00 53.78 114 PRO A C 1
ATOM 882 O O . PRO A 1 114 ? -10.424 5.112 -18.557 1.00 53.78 114 PRO A O 1
ATOM 885 N N . ASN A 1 115 ? -12.487 4.298 -18.133 1.00 52.19 115 ASN A N 1
ATOM 886 C CA . ASN A 1 115 ? -12.515 3.316 -19.206 1.00 52.19 115 ASN A CA 1
ATOM 887 C C . ASN A 1 115 ? -13.210 3.941 -20.419 1.00 52.19 115 ASN A C 1
ATOM 889 O O . ASN A 1 115 ? -14.345 4.396 -20.290 1.00 52.19 115 ASN A O 1
ATOM 893 N N . ILE A 1 116 ? -12.560 3.970 -21.586 1.00 49.72 116 ILE A N 1
ATOM 894 C CA . ILE A 1 116 ? -13.218 4.406 -22.822 1.00 49.72 116 ILE A CA 1
ATOM 895 C C . ILE A 1 116 ? -13.770 3.168 -23.519 1.00 49.72 116 ILE A C 1
ATOM 897 O O . ILE A 1 116 ? -13.050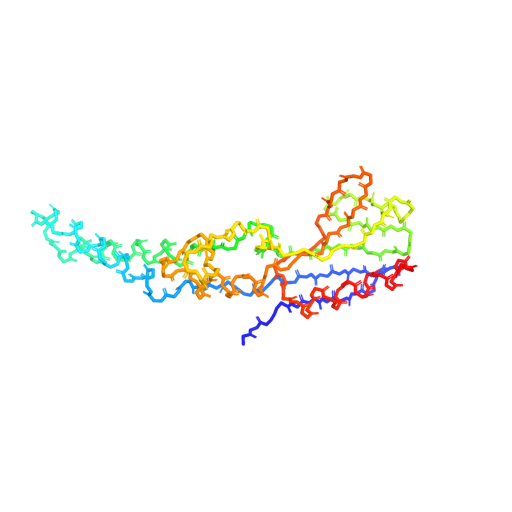 2.233 -23.853 1.00 49.72 116 ILE A O 1
ATOM 901 N N . GLN A 1 117 ? -15.076 3.139 -23.744 1.00 42.97 117 GLN A N 1
ATOM 902 C CA . GLN A 1 117 ? -15.671 2.117 -24.595 1.00 42.97 117 GLN A CA 1
ATOM 903 C C . GLN A 1 117 ? -15.414 2.498 -26.053 1.00 42.97 117 GLN A C 1
ATOM 905 O O . GLN A 1 117 ? -15.977 3.467 -26.555 1.00 42.97 117 GLN A O 1
ATOM 910 N N . LEU A 1 118 ? -14.549 1.745 -26.728 1.00 49.38 118 LEU A N 1
ATOM 911 C CA . LEU A 1 118 ? -14.365 1.823 -28.174 1.00 49.38 118 LEU A CA 1
ATOM 912 C C . LEU A 1 118 ? -15.117 0.633 -28.773 1.00 49.38 118 LEU A C 1
ATOM 914 O O . LEU A 1 118 ? -14.705 -0.509 -28.595 1.00 49.38 118 LEU A O 1
ATOM 918 N N . THR A 1 119 ? -16.258 0.905 -29.419 1.00 48.25 119 THR A N 1
ATOM 919 C CA . THR A 1 119 ? -17.002 -0.040 -30.283 1.00 48.25 119 THR A CA 1
ATOM 920 C C . THR A 1 119 ? -17.036 -1.489 -29.770 1.00 48.25 119 THR A C 1
ATOM 922 O O . THR A 1 119 ? -16.416 -2.377 -30.347 1.00 48.25 119 THR A O 1
ATOM 925 N N . GLY A 1 120 ? -17.752 -1.737 -28.668 1.00 50.97 120 GLY A N 1
ATOM 926 C CA . GLY A 1 120 ? -17.985 -3.095 -28.153 1.00 50.97 120 GLY A CA 1
ATOM 927 C C . GLY A 1 120 ? -16.849 -3.701 -27.320 1.00 50.97 120 GLY A C 1
ATOM 928 O O . GLY A 1 120 ? -17.029 -4.782 -26.768 1.00 50.97 120 GLY A O 1
ATOM 929 N N . GLN A 1 121 ? -15.717 -3.008 -27.164 1.00 47.97 121 GLN A N 1
ATOM 930 C CA . GLN A 1 121 ? -14.677 -3.359 -26.199 1.00 47.97 121 GLN A CA 1
ATOM 931 C C . GLN A 1 121 ? -14.446 -2.199 -25.225 1.00 47.97 121 GLN A C 1
ATOM 933 O O . GLN A 1 121 ? -14.220 -1.049 -25.608 1.00 47.97 121 GLN A O 1
ATOM 938 N N . THR A 1 122 ? -14.525 -2.496 -23.929 1.00 48.84 122 THR A N 1
ATOM 939 C CA . THR A 1 122 ? -14.168 -1.551 -22.870 1.00 48.84 122 THR A CA 1
ATOM 940 C C . THR A 1 122 ? -12.648 -1.481 -22.817 1.00 48.84 122 THR A C 1
ATOM 942 O O . THR A 1 122 ? -12.012 -2.374 -22.260 1.00 48.84 122 THR A O 1
ATOM 945 N N . VAL A 1 123 ? -12.048 -0.456 -23.425 1.00 49.00 123 VAL A N 1
ATOM 946 C CA . VAL A 1 123 ? -10.591 -0.322 -23.465 1.00 49.00 123 VAL A CA 1
ATOM 947 C C . VAL A 1 123 ? -10.161 0.873 -22.609 1.00 49.00 123 VAL A C 1
ATOM 949 O O . VAL A 1 123 ? -10.532 2.016 -22.879 1.00 49.00 123 VAL A O 1
ATOM 952 N N . PRO A 1 124 ? -9.387 0.658 -21.535 1.00 51.44 124 PRO A N 1
ATOM 953 C CA . PRO A 1 124 ? -8.925 1.753 -20.697 1.00 51.44 124 PRO A CA 1
ATOM 954 C C . PRO A 1 124 ? -8.171 2.810 -21.515 1.00 51.44 124 PRO A C 1
ATOM 956 O O . PRO A 1 124 ? -7.347 2.465 -22.360 1.00 51.44 124 PRO A O 1
ATOM 959 N N . THR A 1 125 ? -8.420 4.096 -21.252 1.00 45.38 125 THR A N 1
ATOM 960 C CA . THR A 1 125 ? -7.776 5.217 -21.960 1.00 45.38 125 THR A CA 1
ATOM 961 C C . THR A 1 125 ? -6.244 5.131 -21.868 1.00 45.38 125 THR A C 1
ATOM 963 O O . THR A 1 125 ? -5.672 5.470 -20.834 1.00 45.38 125 THR A O 1
ATOM 966 N N . GLY A 1 126 ? -5.573 4.621 -22.909 1.00 48.62 126 GLY A N 1
ATOM 967 C CA . GLY A 1 126 ? -4.110 4.432 -22.923 1.00 48.62 126 GLY A CA 1
ATOM 968 C C . GLY A 1 126 ? -3.592 3.241 -23.745 1.00 48.62 126 GLY A C 1
ATOM 969 O O . GLY A 1 126 ? -2.566 2.666 -23.394 1.00 48.62 126 GLY A O 1
ATOM 970 N N . VAL A 1 127 ? -4.284 2.851 -24.819 1.00 46.28 127 VAL A N 1
ATOM 971 C CA . VAL A 1 127 ? -4.123 1.567 -25.548 1.00 46.28 127 VAL A CA 1
ATOM 972 C C . VAL A 1 127 ? -2.854 1.453 -26.419 1.00 46.28 127 VAL A C 1
ATOM 974 O O . VAL A 1 127 ? -2.763 0.608 -27.300 1.00 46.28 127 VAL A O 1
ATOM 977 N N . GLY A 1 128 ? -1.834 2.277 -26.200 1.00 48.81 128 GLY A N 1
ATOM 978 C CA . GLY A 1 128 ? -0.555 2.139 -26.896 1.00 48.81 128 GLY A CA 1
ATOM 979 C C . GLY A 1 128 ? 0.487 1.514 -25.981 1.00 48.81 128 GLY A C 1
ATOM 980 O O . GLY A 1 128 ? 1.020 2.219 -25.133 1.00 48.81 128 GLY A O 1
ATOM 981 N N . ILE A 1 129 ? 0.800 0.221 -26.149 1.00 50.78 129 ILE A N 1
ATOM 982 C CA . ILE A 1 129 ? 2.017 -0.446 -25.619 1.00 50.78 129 ILE A CA 1
ATOM 983 C C . ILE A 1 129 ? 2.106 -0.560 -24.069 1.00 50.78 129 ILE A C 1
ATOM 985 O O . ILE A 1 129 ? 2.897 -1.337 -23.540 1.00 50.78 129 ILE A O 1
ATOM 989 N N . GLY A 1 130 ? 1.261 0.145 -23.314 1.00 56.44 130 GLY A N 1
ATOM 990 C CA . GLY A 1 130 ? 1.287 0.194 -21.850 1.00 56.44 130 GLY A CA 1
ATOM 991 C C . GLY A 1 130 ? 0.278 -0.703 -21.131 1.00 56.44 130 GLY A C 1
ATOM 992 O O . GLY A 1 130 ? 0.244 -0.656 -19.906 1.00 56.44 130 GLY A O 1
ATOM 993 N N . TYR A 1 131 ? -0.542 -1.490 -21.839 1.00 65.62 131 TYR A N 1
ATOM 994 C CA . TYR A 1 131 ? -1.594 -2.313 -21.217 1.00 65.62 131 TYR A CA 1
ATOM 995 C C . TYR A 1 131 ? -1.013 -3.379 -20.282 1.00 65.62 131 TYR A C 1
ATOM 997 O O . TYR A 1 131 ? -1.410 -3.455 -19.124 1.00 65.62 131 TYR A O 1
ATOM 1005 N N . ASP A 1 132 ? 0.011 -4.109 -20.726 1.00 68.38 132 ASP A N 1
ATOM 1006 C CA . ASP A 1 132 ? 0.660 -5.135 -19.900 1.00 68.38 132 ASP A CA 1
ATOM 1007 C C . ASP A 1 132 ? 1.360 -4.523 -18.685 1.00 68.38 132 ASP A C 1
ATOM 1009 O O . ASP A 1 132 ? 1.230 -5.012 -17.565 1.00 68.38 132 ASP A O 1
ATOM 1013 N N . ILE A 1 133 ? 2.056 -3.398 -18.886 1.00 72.25 133 ILE A N 1
ATOM 1014 C CA . ILE A 1 133 ? 2.713 -2.665 -17.798 1.00 72.25 133 ILE A CA 1
ATOM 1015 C C . ILE A 1 133 ? 1.667 -2.156 -16.806 1.00 72.25 133 ILE A C 1
ATOM 1017 O O . ILE A 1 133 ? 1.881 -2.228 -15.600 1.00 72.25 133 ILE A O 1
ATOM 1021 N N . ARG A 1 134 ? 0.526 -1.663 -17.292 1.00 74.56 134 ARG A N 1
ATOM 1022 C CA . ARG A 1 134 ? -0.572 -1.205 -16.445 1.00 74.56 134 ARG A CA 1
ATOM 1023 C C . ARG A 1 134 ? -1.195 -2.355 -15.665 1.00 74.56 134 ARG A C 1
ATOM 1025 O O . ARG A 1 134 ? -1.353 -2.194 -14.465 1.00 74.56 134 ARG A O 1
ATOM 1032 N N . ASN A 1 135 ? -1.477 -3.491 -16.296 1.00 76.44 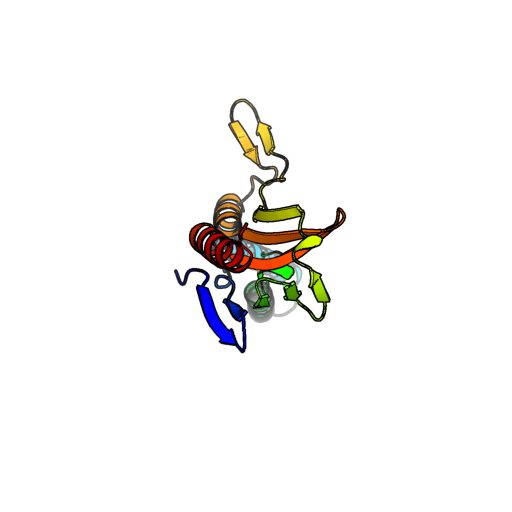135 ASN A N 1
ATOM 1033 C CA . ASN A 1 135 ? -2.012 -4.670 -15.614 1.00 76.44 135 ASN A CA 1
ATOM 1034 C C . ASN A 1 135 ? -1.057 -5.149 -14.516 1.00 76.44 135 ASN A C 1
ATOM 1036 O O . ASN A 1 135 ? -1.482 -5.418 -13.396 1.00 76.44 135 ASN A O 1
ATOM 1040 N N . MET A 1 136 ? 0.250 -5.186 -14.799 1.00 76.75 136 MET A N 1
ATOM 1041 C CA . MET A 1 136 ? 1.245 -5.512 -13.776 1.00 76.75 136 MET A CA 1
ATOM 1042 C C . MET A 1 136 ? 1.268 -4.467 -12.653 1.00 76.75 136 MET A C 1
ATOM 1044 O O . MET A 1 136 ? 1.356 -4.830 -11.486 1.00 76.75 136 MET A O 1
ATOM 1048 N N . LEU A 1 137 ? 1.181 -3.170 -12.977 1.00 81.31 137 LEU A N 1
ATOM 1049 C CA . LEU A 1 137 ? 1.135 -2.100 -11.976 1.00 81.31 137 LEU A CA 1
ATOM 1050 C C . LEU A 1 137 ? -0.130 -2.175 -11.118 1.00 81.31 137 LEU A C 1
ATOM 1052 O O . LEU A 1 137 ? -0.041 -1.950 -9.915 1.00 81.31 137 LEU A O 1
ATOM 1056 N N . GLU A 1 138 ? -1.276 -2.487 -11.713 1.00 83.94 138 GLU A N 1
ATOM 1057 C CA . GLU A 1 138 ? -2.559 -2.671 -11.039 1.00 83.94 138 GLU A CA 1
ATOM 1058 C C . GLU A 1 138 ? -2.476 -3.801 -10.016 1.00 83.94 138 GLU A C 1
ATOM 1060 O O . GLU A 1 138 ? -2.814 -3.589 -8.854 1.00 83.94 138 GLU A O 1
ATOM 1065 N N . GLN A 1 139 ? -1.880 -4.935 -10.386 1.00 85.25 139 GLN A N 1
ATOM 1066 C CA . GLN A 1 139 ? -1.683 -6.073 -9.484 1.00 85.25 139 GLN A CA 1
ATOM 1067 C C . GLN A 1 139 ? -0.833 -5.759 -8.246 1.00 85.25 139 GLN A C 1
ATOM 1069 O O . GLN A 1 139 ? -0.966 -6.459 -7.251 1.00 85.25 139 GLN A O 1
ATOM 1074 N N . ILE A 1 140 ? 0.027 -4.734 -8.283 1.00 87.50 140 ILE A N 1
ATOM 1075 C CA . ILE A 1 140 ? 0.936 -4.382 -7.174 1.00 87.50 140 ILE A CA 1
ATOM 1076 C C . ILE A 1 140 ? 0.676 -2.994 -6.579 1.00 87.50 140 ILE A C 1
ATOM 1078 O O . ILE A 1 140 ? 1.553 -2.403 -5.942 1.00 87.50 140 ILE A O 1
ATOM 1082 N N . SER A 1 141 ? -0.495 -2.414 -6.845 1.00 88.69 141 SER A N 1
ATOM 1083 C CA . SER A 1 141 ? -0.830 -1.054 -6.414 1.00 88.69 141 SER A CA 1
ATOM 1084 C C . SER A 1 141 ? -1.997 -0.990 -5.444 1.00 88.69 141 SER A C 1
ATOM 1086 O O . SER A 1 141 ? -2.706 0.019 -5.418 1.00 88.69 141 SER A O 1
ATOM 1088 N N . TYR A 1 142 ? -2.144 -2.010 -4.605 1.00 92.62 142 TYR A N 1
ATOM 1089 C CA . TYR A 1 142 ? -3.049 -1.961 -3.469 1.00 92.62 142 TYR A CA 1
ATOM 1090 C C . TYR A 1 142 ? -2.435 -1.164 -2.313 1.00 92.62 142 TYR A C 1
ATOM 1092 O O . TYR A 1 142 ? -1.219 -1.186 -2.069 1.00 92.62 142 TYR A O 1
ATOM 1100 N N . SER A 1 143 ? -3.288 -0.422 -1.615 1.00 93.81 143 SER A N 1
ATOM 1101 C CA . SER A 1 143 ? -2.988 0.317 -0.395 1.00 93.81 143 SER A CA 1
ATOM 1102 C C . SER A 1 143 ? -4.021 0.020 0.681 1.00 93.81 143 SER A C 1
ATOM 1104 O O . SER A 1 143 ? -5.199 -0.170 0.388 1.00 93.81 143 SER A O 1
ATOM 1106 N N . LEU A 1 144 ? -3.563 0.008 1.933 1.00 95.12 144 LEU A N 1
ATOM 1107 C CA . LEU A 1 144 ? -4.430 -0.030 3.104 1.00 95.12 144 LEU A CA 1
ATOM 1108 C C . LEU A 1 144 ? -4.552 1.392 3.649 1.00 95.12 144 LEU A C 1
ATOM 1110 O O . LEU A 1 144 ? -3.549 2.024 3.997 1.00 95.12 144 LEU A O 1
ATOM 1114 N N . GLU A 1 145 ? -5.778 1.895 3.701 1.00 95.31 145 GLU A N 1
ATOM 1115 C CA . GLU A 1 145 ? -6.114 3.230 4.183 1.00 95.31 145 GLU A CA 1
ATOM 1116 C C . GLU A 1 145 ? -7.073 3.136 5.371 1.00 95.31 145 GLU A C 1
ATOM 1118 O O . GLU A 1 145 ? -7.982 2.305 5.393 1.00 95.31 145 GLU A O 1
ATOM 1123 N N . VAL A 1 146 ? -6.887 4.019 6.350 1.00 95.50 146 VAL A N 1
ATOM 1124 C CA . VAL A 1 146 ? -7.827 4.221 7.455 1.00 95.50 146 VAL A CA 1
ATOM 1125 C C . VAL A 1 146 ? -8.627 5.492 7.200 1.00 95.50 146 VAL A C 1
ATOM 1127 O O . VAL A 1 146 ? -8.052 6.544 6.910 1.00 95.50 146 VAL A O 1
ATOM 1130 N N . GLU A 1 147 ? -9.954 5.400 7.266 1.00 94.81 147 GLU A N 1
ATOM 1131 C CA . GLU A 1 147 ? -10.847 6.546 7.096 1.00 94.81 147 GLU A CA 1
ATOM 1132 C C . GLU A 1 147 ? -11.287 7.073 8.464 1.00 94.81 147 GLU A C 1
ATOM 1134 O O . GLU A 1 147 ? -11.981 6.375 9.206 1.00 94.81 147 GLU A O 1
ATOM 1139 N N . THR A 1 148 ? -10.889 8.305 8.793 1.00 93.75 148 THR A N 1
ATOM 1140 C CA . THR A 1 148 ? -11.246 8.988 10.045 1.00 93.75 148 THR A CA 1
ATOM 1141 C C . THR A 1 148 ? -11.701 10.414 9.761 1.00 93.75 148 THR A C 1
ATOM 1143 O O . THR A 1 148 ? -11.064 11.141 8.998 1.00 93.75 148 THR A O 1
ATOM 1146 N N . GLY A 1 149 ? -12.841 10.827 10.326 1.00 87.12 149 GLY A N 1
ATOM 1147 C CA . GLY A 1 149 ? -13.325 12.212 10.207 1.00 87.12 149 GLY A CA 1
ATOM 1148 C C . GLY A 1 149 ? -13.432 12.743 8.766 1.00 87.12 149 GLY A C 1
ATOM 1149 O O . GLY A 1 149 ? -13.185 13.921 8.526 1.00 87.12 149 GLY A O 1
ATOM 1150 N N . GLY A 1 150 ? -13.734 11.875 7.791 1.00 87.38 150 GLY A N 1
ATOM 1151 C CA . GLY A 1 150 ? -13.826 12.233 6.367 1.00 87.38 150 GLY A CA 1
ATOM 1152 C C . GLY A 1 150 ? -12.488 12.313 5.616 1.00 87.38 150 GLY A C 1
ATOM 1153 O O . GLY A 1 150 ? -12.467 12.698 4.447 1.00 87.38 150 GLY A O 1
ATOM 1154 N N . LYS A 1 151 ? -11.369 11.935 6.246 1.00 91.75 151 LYS A N 1
ATOM 1155 C CA . LYS A 1 151 ? -10.044 11.860 5.622 1.00 91.75 151 LYS A CA 1
ATOM 1156 C C . LYS A 1 151 ? -9.550 10.416 5.582 1.00 91.75 151 LYS A C 1
ATOM 1158 O O . LYS A 1 151 ? -9.605 9.704 6.578 1.00 91.75 151 LYS A O 1
ATOM 1163 N N . ALA A 1 152 ? -9.022 10.005 4.433 1.00 92.00 152 ALA A N 1
ATOM 1164 C CA . ALA A 1 152 ? -8.326 8.733 4.294 1.00 92.00 152 ALA A CA 1
ATOM 1165 C C . ALA A 1 152 ? -6.819 8.932 4.512 1.00 92.00 152 ALA A C 1
ATOM 1167 O O . ALA A 1 152 ? -6.188 9.747 3.831 1.00 92.00 152 ALA A O 1
ATOM 1168 N N . THR A 1 153 ? -6.249 8.194 5.460 1.00 93.62 153 THR A N 1
ATOM 1169 C CA . THR A 1 153 ? -4.812 8.179 5.748 1.00 93.62 153 THR A CA 1
ATOM 1170 C C . THR A 1 153 ? -4.234 6.835 5.331 1.00 93.62 153 THR A C 1
ATOM 1172 O O . THR A 1 153 ? -4.674 5.784 5.791 1.00 93.62 153 THR A O 1
ATOM 1175 N N . GLN A 1 154 ? -3.237 6.861 4.450 1.00 94.56 154 GLN A N 1
ATOM 1176 C CA . GLN A 1 154 ? -2.573 5.655 3.968 1.00 94.56 154 GLN A CA 1
ATOM 1177 C C . GLN A 1 154 ? -1.629 5.085 5.033 1.00 94.56 154 GLN A C 1
ATOM 1179 O O . GLN A 1 154 ? -0.702 5.771 5.465 1.00 94.56 154 GLN A O 1
ATOM 1184 N N . LEU A 1 155 ? -1.853 3.825 5.416 1.00 94.25 155 LEU A N 1
ATOM 1185 C CA . LEU A 1 155 ? -0.998 3.075 6.340 1.00 94.25 155 LEU A CA 1
ATOM 1186 C C . LEU A 1 155 ? 0.155 2.401 5.592 1.00 94.25 155 LEU A C 1
ATOM 1188 O O . LEU A 1 155 ? 1.313 2.515 5.988 1.00 94.25 155 LEU A O 1
ATOM 1192 N N . ALA A 1 156 ? -0.174 1.742 4.480 1.00 94.44 156 ALA A N 1
ATOM 1193 C CA . ALA A 1 156 ? 0.775 1.057 3.613 1.00 94.44 156 ALA A CA 1
ATOM 1194 C C . ALA A 1 156 ? 0.324 1.083 2.147 1.00 94.44 156 ALA A C 1
ATOM 1196 O O . ALA A 1 156 ? -0.853 1.293 1.841 1.00 94.44 156 ALA A O 1
ATOM 1197 N N . GLY A 1 157 ? 1.258 0.881 1.219 1.00 92.56 157 GLY A N 1
ATOM 1198 C CA . GLY A 1 157 ? 0.974 0.879 -0.214 1.00 92.56 157 GLY A CA 1
ATOM 1199 C C . GLY A 1 157 ? 2.003 0.117 -1.031 1.00 92.56 157 GLY A C 1
ATOM 1200 O O . GLY A 1 157 ? 3.102 -0.164 -0.563 1.00 92.56 157 GLY A O 1
ATOM 1201 N N . GLY A 1 158 ? 1.646 -0.179 -2.280 1.00 90.75 158 GLY A N 1
ATOM 1202 C CA . GLY A 1 158 ? 2.500 -0.967 -3.171 1.00 90.75 158 GLY A CA 1
ATOM 1203 C C . GLY A 1 158 ? 2.427 -2.464 -2.884 1.00 90.75 158 GLY A C 1
ATOM 1204 O O . GLY A 1 158 ? 3.430 -3.162 -3.033 1.00 90.75 158 GLY A O 1
ATOM 1205 N N . MET A 1 159 ? 1.267 -2.921 -2.415 1.00 93.19 159 MET A N 1
ATOM 1206 C CA . MET A 1 159 ? 0.993 -4.317 -2.098 1.00 93.19 159 MET A CA 1
ATOM 1207 C C . MET A 1 159 ? 0.253 -4.987 -3.253 1.00 93.19 159 MET A C 1
ATOM 1209 O O . MET A 1 159 ? -0.402 -4.315 -4.054 1.00 93.19 159 MET A O 1
ATOM 1213 N N . ASP A 1 160 ? 0.359 -6.307 -3.326 1.00 91.94 160 ASP A N 1
ATOM 1214 C CA . ASP A 1 160 ? -0.571 -7.135 -4.080 1.00 91.94 160 ASP A CA 1
ATOM 1215 C C . ASP A 1 160 ? -1.844 -7.409 -3.270 1.00 91.94 160 ASP A C 1
ATOM 1217 O O . ASP A 1 160 ? -1.904 -7.143 -2.067 1.00 91.94 160 ASP A O 1
ATOM 1221 N N . ASP A 1 161 ? -2.863 -7.935 -3.944 1.00 90.94 161 ASP A N 1
ATOM 1222 C CA . ASP A 1 161 ? -4.182 -8.182 -3.359 1.00 90.94 161 ASP A CA 1
ATOM 1223 C C . ASP A 1 161 ? -4.103 -9.101 -2.127 1.00 90.94 161 ASP A C 1
ATOM 1225 O O . ASP A 1 161 ? -4.665 -8.799 -1.075 1.00 90.94 161 ASP A O 1
ATOM 1229 N N . VAL A 1 162 ? -3.316 -10.179 -2.201 1.00 92.62 162 VAL A N 1
ATOM 1230 C CA . VAL A 1 162 ? -3.176 -11.145 -1.099 1.00 92.62 162 VAL A CA 1
ATOM 1231 C C . VAL A 1 162 ? -2.548 -10.490 0.131 1.00 92.62 162 VAL A C 1
ATOM 1233 O O . VAL A 1 162 ? -3.073 -10.618 1.238 1.00 92.62 162 VAL A O 1
ATOM 1236 N N . THR A 1 163 ? -1.463 -9.736 -0.053 1.00 93.50 163 THR A N 1
ATOM 1237 C CA . THR A 1 163 ? -0.798 -9.025 1.047 1.00 93.50 163 THR A CA 1
ATOM 1238 C C . THR A 1 163 ? -1.679 -7.931 1.636 1.00 93.50 163 THR A C 1
ATOM 1240 O O . THR A 1 163 ? -1.715 -7.766 2.854 1.00 93.50 163 THR A O 1
ATOM 1243 N N . ALA A 1 164 ? -2.416 -7.197 0.798 1.00 93.81 164 ALA A N 1
ATOM 1244 C CA . ALA A 1 164 ? -3.318 -6.154 1.267 1.00 93.81 164 ALA A CA 1
ATOM 1245 C C . ALA A 1 164 ? -4.458 -6.732 2.122 1.00 93.81 164 ALA A C 1
ATOM 1247 O O . ALA A 1 164 ? -4.747 -6.186 3.187 1.00 93.81 164 ALA A O 1
ATOM 1248 N N . ASN A 1 165 ? -5.059 -7.851 1.702 1.00 95.06 165 ASN A N 1
ATOM 1249 C CA . ASN A 1 165 ? -6.113 -8.528 2.463 1.00 95.06 165 ASN A CA 1
ATOM 1250 C C . ASN A 1 165 ? -5.582 -9.180 3.750 1.00 95.06 165 ASN A C 1
ATOM 1252 O O . ASN A 1 165 ? -6.242 -9.107 4.788 1.00 95.06 165 ASN A O 1
ATOM 1256 N N . GLY A 1 166 ? -4.383 -9.771 3.716 1.00 94.81 166 GLY A N 1
ATOM 1257 C CA . GLY A 1 166 ? -3.725 -10.305 4.912 1.00 94.81 166 GLY A CA 1
ATOM 1258 C C . GLY A 1 166 ? -3.449 -9.212 5.946 1.00 94.81 166 GLY A C 1
ATOM 1259 O O . GLY A 1 166 ? -3.858 -9.326 7.101 1.00 94.81 166 GLY A O 1
ATOM 1260 N N . LEU A 1 167 ? -2.861 -8.095 5.505 1.00 95.50 167 LEU A N 1
ATOM 1261 C CA . LEU A 1 167 ? -2.606 -6.941 6.365 1.00 95.50 167 LEU A CA 1
ATOM 1262 C C . LEU A 1 167 ? -3.906 -6.335 6.909 1.00 95.50 167 LEU A C 1
ATOM 1264 O O . LEU A 1 167 ? -3.973 -6.003 8.088 1.00 95.50 167 LEU A O 1
ATOM 1268 N N . TYR A 1 168 ? -4.939 -6.202 6.072 1.00 96.62 168 TYR A N 1
ATOM 1269 C CA . TYR A 1 168 ? 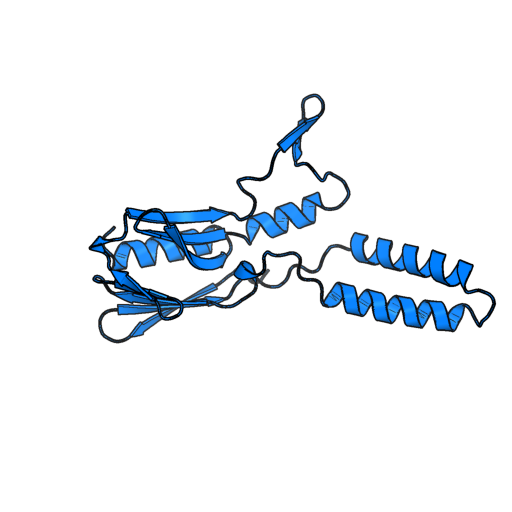-6.259 -5.739 6.502 1.00 96.62 168 TYR A CA 1
ATOM 1270 C C . TYR A 1 168 ? -6.815 -6.621 7.620 1.00 96.62 168 TYR A C 1
ATOM 1272 O O . TYR A 1 168 ? -7.220 -6.102 8.655 1.00 96.62 168 TYR A O 1
ATOM 1280 N N . THR A 1 169 ? -6.790 -7.942 7.431 1.00 96.31 169 THR A N 1
ATOM 1281 C CA . THR A 1 169 ? -7.331 -8.911 8.393 1.00 96.31 169 THR A CA 1
ATOM 1282 C C . THR A 1 169 ? -6.601 -8.821 9.729 1.00 96.31 169 THR A C 1
ATOM 1284 O O . THR A 1 169 ? -7.239 -8.695 10.772 1.00 96.31 169 THR A O 1
ATOM 1287 N N . ASP A 1 170 ? -5.267 -8.797 9.698 1.00 95.81 170 ASP A N 1
ATOM 1288 C CA . ASP A 1 170 ? -4.451 -8.688 10.907 1.00 95.81 170 ASP A CA 1
ATOM 1289 C C . ASP A 1 170 ? -4.691 -7.373 11.655 1.00 95.81 170 ASP A C 1
ATOM 1291 O O . ASP A 1 170 ? -4.739 -7.358 12.885 1.00 95.81 170 ASP A O 1
ATOM 1295 N N . VAL A 1 171 ? -4.833 -6.259 10.934 1.00 95.06 171 VAL A N 1
ATOM 1296 C CA . VAL A 1 171 ? -5.088 -4.946 11.538 1.00 95.06 171 VAL A CA 1
ATOM 1297 C C . VAL A 1 171 ? -6.513 -4.867 12.093 1.00 95.06 171 VAL A C 1
ATOM 1299 O O . VAL A 1 171 ? -6.690 -4.389 13.212 1.00 95.06 171 VAL A O 1
ATOM 1302 N N . SER A 1 172 ? -7.510 -5.381 11.366 1.00 94.62 172 SER A N 1
ATOM 1303 C CA . SER A 1 172 ? -8.909 -5.443 11.816 1.00 94.62 172 SER A CA 1
ATOM 1304 C C . SER A 1 172 ? -9.032 -6.260 13.099 1.00 94.62 172 SER A C 1
ATOM 1306 O O . SER A 1 172 ? -9.635 -5.807 14.068 1.00 94.62 172 SER A O 1
ATOM 1308 N N . GLN A 1 173 ? -8.354 -7.411 13.158 1.00 94.38 173 GLN A N 1
ATOM 1309 C CA . GLN A 1 173 ? -8.348 -8.274 14.336 1.00 94.38 173 GLN A CA 1
ATOM 1310 C C . GLN A 1 173 ? -7.748 -7.582 15.567 1.00 94.38 173 GLN A C 1
ATOM 1312 O O . GLN A 1 173 ? -8.258 -7.753 16.671 1.00 94.38 173 GLN A O 1
ATOM 1317 N N . VAL A 1 174 ? -6.676 -6.799 15.400 1.00 92.81 174 VAL A N 1
ATOM 1318 C CA . VAL A 1 174 ? -6.062 -6.053 16.514 1.00 92.81 174 VAL A CA 1
ATOM 1319 C C . VAL A 1 174 ? -6.977 -4.929 17.005 1.00 92.81 174 VAL A C 1
ATOM 1321 O O . VAL A 1 174 ? -7.009 -4.659 18.201 1.00 92.81 174 VAL A O 1
ATOM 1324 N N . LEU A 1 175 ? -7.719 -4.288 16.102 1.00 91.94 175 LEU A N 1
ATOM 1325 C CA . LEU A 1 175 ? -8.630 -3.186 16.427 1.00 91.94 175 LEU A CA 1
ATOM 1326 C C . LEU A 1 175 ? -10.017 -3.650 16.895 1.00 91.94 175 LEU A C 1
ATOM 1328 O O . LEU A 1 175 ? -10.774 -2.839 17.420 1.00 91.94 175 LEU A O 1
ATOM 1332 N N . GLY A 1 176 ? -10.353 -4.930 16.712 1.00 88.62 176 GLY A N 1
ATOM 1333 C CA . GLY A 1 176 ? -11.677 -5.470 17.023 1.00 88.62 176 GLY A CA 1
ATOM 1334 C C . GLY A 1 176 ? -12.776 -4.997 16.063 1.00 88.62 176 GLY A C 1
ATOM 1335 O O . GLY A 1 176 ? -13.920 -4.854 16.491 1.00 88.62 176 GLY A O 1
ATOM 1336 N N . LEU A 1 177 ? -12.418 -4.726 14.800 1.00 81.44 177 LEU A N 1
ATOM 1337 C CA . LEU A 1 177 ? -13.323 -4.312 13.716 1.00 81.44 177 LEU A CA 1
ATOM 1338 C C . LEU A 1 177 ? -13.712 -5.481 12.808 1.00 81.44 177 LEU A C 1
ATOM 1340 O O . LEU A 1 177 ? -12.845 -6.363 12.582 1.00 81.44 177 LEU A O 1
#

Sequence (177 aa):
MKTAEYSKSAKGEGFQFNVTPAPKIIGGCAGIMFILLLAFFVAMILSTINTVVGTIAFIGIAAWGFLKMDMRKKNHRRPSSFFVNPEKIEVNGQNISTSSIHRLIIRNAYDKSPNIQLTGQTVPTGVGIGYDIRNMLEQISYSLEVETGGKATQLAGGMDDVTANGLYTDVSQVLGL

pLDDT: mean 79.62, std 15.45, range [42.97, 96.62]

Organism: NCBI:txid2541731

Foldseek 3Di:
DPAKDWDWDDDPQWIKIKTGADDFDQADPVQLVVQLVVLVVVLVVVVVPDSVVSSVVSSVVSVVVSVPDRPADPQRHDMFMWIAALQWIGGPNDTGGLVQFPDKDKDFPCPPQDFDDDPNDRHGPPPPSCPVVVVVNRQQFIWIWTAGPNDTDTRHTRHGPVNNVVVRVRRCVRNVD

Radius of gyration: 21.75 Å; chains: 1; bounding box: 49×29×63 Å